Protein AF-A0A2N6AIN1-F1 (afdb_monomer)

pLDDT: mean 83.19, std 16.7, range [32.97, 95.69]

Secondary structure (DSSP, 8-state):
-----------HHHHHHHH---HHHHHHHHHHHHHHHHHHHHHHS-S-S--TT-SSGGGS-HHHHHHHHHHHTTT-HHHHHHHHHHHHHH-HHHHHHHHHHHHHTT-PPPSSSS-TTSPPPPEEEPHHHHHHHHTT-TTTTS-HHHHHHHHHHTTEEEE-------------

Nearest PDB structures (foldseek):
  4q4j-assembly1_A  TM=1.511E-01  e=1.783E+00  Thermotoga maritima MSB8

Radius of gyration: 18.86 Å; Cα contacts (8 Å, |Δi|>4): 184; chains: 1; bounding box: 48×31×72 Å

Structure (mmCIF, N/CA/C/O backbone):
data_AF-A0A2N6AIN1-F1
#
_entry.id   AF-A0A2N6AIN1-F1
#
loop_
_atom_site.group_PDB
_atom_site.id
_atom_site.type_symbol
_atom_site.label_atom_id
_atom_site.label_alt_id
_atom_site.label_comp_id
_atom_site.label_asym_id
_atom_site.label_entity_id
_atom_site.label_seq_id
_atom_site.pdbx_PDB_ins_code
_atom_site.Cartn_x
_atom_site.Cartn_y
_atom_site.Cartn_z
_atom_site.occupancy
_atom_site.B_iso_or_equiv
_atom_site.auth_seq_id
_atom_site.auth_comp_id
_atom_site.auth_asym_id
_atom_site.auth_atom_id
_atom_site.pdbx_PDB_model_num
ATOM 1 N N . MET A 1 1 ? 29.735 -9.146 26.562 1.00 33.84 1 MET A N 1
ATOM 2 C CA . MET A 1 1 ? 29.321 -9.497 25.187 1.00 33.84 1 MET A CA 1
ATOM 3 C C . MET A 1 1 ? 28.107 -8.649 24.866 1.00 33.84 1 MET A C 1
ATOM 5 O O . MET A 1 1 ? 27.055 -8.895 25.434 1.00 33.84 1 MET A O 1
ATOM 9 N N . ALA A 1 2 ? 28.279 -7.588 24.079 1.00 32.97 2 ALA A N 1
ATOM 10 C CA . ALA A 1 2 ? 27.164 -6.749 23.655 1.00 32.97 2 ALA A CA 1
ATOM 11 C C . ALA A 1 2 ? 26.339 -7.526 22.618 1.00 32.97 2 ALA A C 1
ATOM 13 O O . ALA A 1 2 ? 26.911 -8.041 21.653 1.00 32.97 2 ALA A O 1
ATOM 14 N N . LYS A 1 3 ? 25.025 -7.654 22.850 1.00 37.12 3 LYS A N 1
ATOM 15 C CA . LYS A 1 3 ? 24.074 -8.093 21.824 1.00 37.12 3 LYS A CA 1
ATOM 16 C C . LYS A 1 3 ? 24.260 -7.161 20.626 1.00 37.12 3 LYS A C 1
ATOM 18 O O . LYS A 1 3 ? 24.232 -5.945 20.786 1.00 37.12 3 LYS A O 1
ATOM 23 N N . LYS A 1 4 ? 24.525 -7.743 19.456 1.00 36.62 4 LYS A N 1
ATOM 24 C CA . LYS A 1 4 ? 24.450 -7.029 18.186 1.00 36.62 4 LYS A CA 1
ATOM 25 C C . LYS A 1 4 ? 22.999 -6.620 18.004 1.00 36.62 4 LYS A C 1
ATOM 27 O O . LYS A 1 4 ? 22.169 -7.460 17.675 1.00 36.62 4 LYS A O 1
ATOM 32 N N . ASP A 1 5 ? 22.727 -5.357 18.268 1.00 43.03 5 ASP A N 1
ATOM 33 C CA . ASP A 1 5 ? 21.555 -4.692 17.741 1.00 43.03 5 ASP A CA 1
ATOM 34 C C . ASP A 1 5 ? 21.869 -4.414 16.265 1.00 43.03 5 ASP A C 1
ATOM 36 O O . ASP A 1 5 ? 22.458 -3.397 15.913 1.00 43.03 5 ASP A O 1
ATOM 40 N N . ASP A 1 6 ? 21.623 -5.409 15.409 1.00 36.53 6 ASP A N 1
ATOM 41 C CA . ASP A 1 6 ? 21.708 -5.268 13.946 1.00 36.53 6 ASP A CA 1
ATOM 42 C C . ASP A 1 6 ? 20.333 -4.846 13.403 1.00 36.53 6 ASP A C 1
ATOM 44 O O . ASP A 1 6 ? 19.853 -5.330 12.376 1.00 36.53 6 ASP A O 1
ATOM 48 N N . GLY A 1 7 ? 19.670 -3.965 14.160 1.00 36.44 7 GLY A N 1
ATOM 49 C CA . GLY A 1 7 ? 18.429 -3.300 13.807 1.00 36.44 7 GLY A CA 1
ATOM 50 C C . GLY A 1 7 ? 18.696 -2.329 12.671 1.00 36.44 7 GLY A C 1
ATOM 51 O O . GLY A 1 7 ? 18.781 -1.118 12.859 1.00 36.44 7 GLY A O 1
ATOM 52 N N . THR A 1 8 ? 18.844 -2.870 11.465 1.00 42.12 8 THR A N 1
ATOM 53 C CA . THR A 1 8 ? 18.517 -2.120 10.259 1.00 42.12 8 THR A CA 1
ATOM 54 C C . THR A 1 8 ? 17.075 -1.683 10.456 1.00 42.12 8 THR A C 1
ATOM 56 O O . THR A 1 8 ? 16.173 -2.507 10.368 1.00 42.12 8 THR A O 1
ATOM 59 N N . MET A 1 9 ? 16.862 -0.421 10.839 1.00 45.56 9 MET A N 1
ATOM 60 C CA . MET A 1 9 ? 15.528 0.164 10.867 1.00 45.56 9 MET A CA 1
ATOM 61 C C . MET A 1 9 ? 14.958 -0.018 9.464 1.00 45.56 9 MET A C 1
ATOM 63 O O . MET A 1 9 ? 15.362 0.667 8.523 1.00 45.56 9 MET A O 1
ATOM 67 N N . THR A 1 10 ? 14.113 -1.031 9.296 1.00 59.16 10 THR A N 1
ATOM 68 C CA . THR A 1 10 ? 13.458 -1.318 8.030 1.00 59.16 10 THR A CA 1
ATOM 69 C C . THR A 1 10 ? 12.599 -0.105 7.736 1.00 59.16 10 THR A C 1
ATOM 71 O O . THR A 1 10 ? 11.717 0.229 8.524 1.00 59.16 10 THR A O 1
ATOM 74 N N . HIS A 1 11 ? 12.896 0.603 6.649 1.00 74.69 11 HIS A N 1
ATOM 75 C CA . HIS A 1 11 ? 12.168 1.821 6.322 1.00 74.69 11 HIS A CA 1
ATOM 76 C C . HIS A 1 11 ? 10.653 1.525 6.271 1.00 74.69 11 HIS A C 1
ATOM 78 O O . HIS A 1 11 ? 10.282 0.482 5.717 1.00 74.69 11 HIS A O 1
ATOM 84 N N . PRO A 1 12 ? 9.772 2.403 6.797 1.00 77.25 12 PRO A N 1
ATOM 85 C CA . PRO A 1 12 ? 8.345 2.113 6.973 1.00 77.25 12 PRO A CA 1
ATOM 86 C C . PRO A 1 12 ? 7.672 1.523 5.731 1.00 77.25 12 PRO A C 1
ATOM 88 O O . PRO A 1 12 ? 7.017 0.491 5.814 1.00 77.25 12 PRO A O 1
ATOM 91 N N . ALA A 1 13 ? 7.929 2.094 4.551 1.00 81.38 13 ALA A N 1
ATOM 92 C CA . ALA A 1 13 ? 7.414 1.582 3.278 1.00 81.38 13 ALA A CA 1
ATOM 93 C C . ALA A 1 13 ? 7.788 0.109 2.992 1.00 81.38 13 ALA A C 1
ATOM 95 O O . ALA A 1 13 ? 6.960 -0.651 2.496 1.00 81.38 13 ALA A O 1
ATOM 96 N N . ASN A 1 14 ? 9.011 -0.318 3.319 1.00 82.25 14 ASN A N 1
ATOM 97 C CA . ASN A 1 14 ? 9.436 -1.710 3.159 1.00 82.25 14 ASN A CA 1
ATOM 98 C C . ASN A 1 14 ? 8.755 -2.621 4.190 1.00 82.25 14 ASN A C 1
ATOM 100 O O . ASN A 1 14 ? 8.342 -3.727 3.848 1.00 82.25 14 ASN A O 1
ATOM 104 N N . ALA A 1 15 ? 8.588 -2.142 5.426 1.00 81.44 15 ALA A N 1
ATOM 105 C CA . ALA A 1 15 ? 7.856 -2.866 6.460 1.00 81.44 15 ALA A CA 1
ATOM 106 C C . ALA A 1 15 ? 6.382 -3.092 6.069 1.00 81.44 15 ALA A C 1
ATOM 108 O O . ALA A 1 15 ? 5.876 -4.192 6.267 1.00 81.44 15 ALA A O 1
ATOM 109 N N . VAL A 1 16 ? 5.726 -2.138 5.394 1.00 85.06 16 VAL A N 1
ATOM 110 C CA . VAL A 1 16 ? 4.372 -2.350 4.837 1.00 85.06 16 VAL A CA 1
ATOM 111 C C . VAL A 1 16 ? 4.335 -3.527 3.860 1.00 85.06 16 VAL A C 1
ATOM 113 O O . VAL A 1 16 ? 3.446 -4.372 3.933 1.00 85.06 16 VAL A O 1
ATOM 116 N N . PHE A 1 17 ? 5.313 -3.626 2.955 1.00 85.31 17 PHE A N 1
ATOM 117 C CA . PHE A 1 17 ? 5.394 -4.754 2.020 1.00 85.31 17 PHE A CA 1
ATOM 118 C C . PHE A 1 17 ? 5.703 -6.090 2.693 1.00 85.31 17 PHE A C 1
ATOM 120 O O . PHE A 1 17 ? 5.255 -7.127 2.189 1.00 85.31 17 PHE A O 1
ATOM 127 N N . ALA A 1 18 ? 6.415 -6.063 3.819 1.00 81.38 18 ALA A N 1
ATOM 128 C CA . ALA A 1 18 ? 6.672 -7.238 4.638 1.00 81.38 18 ALA A CA 1
ATOM 129 C C . ALA A 1 18 ? 5.412 -7.723 5.378 1.00 81.38 18 ALA A C 1
ATOM 131 O O . ALA A 1 18 ? 5.244 -8.927 5.511 1.00 81.38 18 ALA A O 1
ATOM 132 N N . LEU A 1 19 ? 4.518 -6.816 5.795 1.00 80.12 19 LEU A N 1
ATOM 133 C CA . LEU A 1 19 ? 3.253 -7.155 6.468 1.00 80.12 19 LEU A CA 1
ATOM 134 C C . LEU A 1 19 ? 2.201 -7.767 5.526 1.00 80.12 19 LEU A C 1
ATOM 136 O O . LEU A 1 19 ? 1.300 -8.477 5.964 1.00 80.12 19 LEU A O 1
ATOM 140 N N . MET A 1 20 ? 2.279 -7.486 4.224 1.00 88.00 20 MET A N 1
ATOM 141 C CA . MET A 1 20 ? 1.315 -7.996 3.246 1.00 88.00 20 MET A CA 1
ATOM 142 C C . MET A 1 20 ? 1.662 -9.421 2.811 1.00 88.00 20 MET A C 1
ATOM 144 O O . MET A 1 20 ? 2.272 -9.586 1.767 1.00 88.00 20 MET A O 1
ATOM 148 N N . ASP A 1 21 ? 1.269 -10.472 3.524 1.00 80.88 21 ASP A N 1
ATOM 149 C CA . ASP A 1 21 ? 1.684 -11.835 3.146 1.00 80.88 21 ASP A CA 1
ATOM 150 C C . ASP A 1 21 ? 1.077 -12.348 1.826 1.00 80.88 21 ASP A C 1
ATOM 152 O O . ASP A 1 21 ? 1.765 -13.017 1.042 1.00 80.88 21 ASP A O 1
ATOM 156 N N . ASP A 1 22 ? -0.167 -11.977 1.508 1.00 89.69 22 ASP A N 1
ATOM 157 C CA . ASP A 1 22 ? -0.846 -12.417 0.2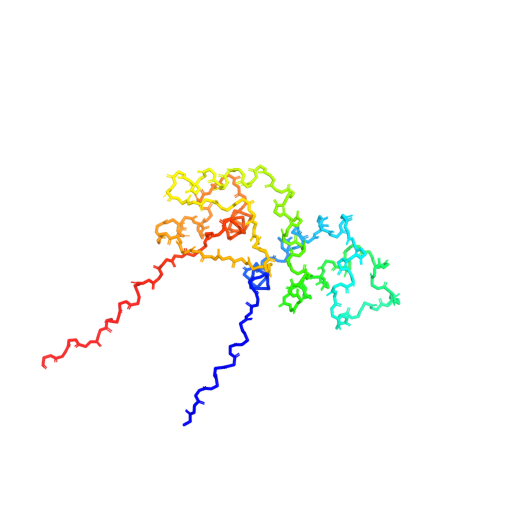85 1.00 89.69 22 ASP A CA 1
ATOM 158 C C . ASP A 1 22 ? -0.204 -11.811 -0.978 1.00 89.69 22 ASP A C 1
ATOM 160 O O . ASP A 1 22 ? -0.188 -10.600 -1.220 1.00 89.69 22 ASP A O 1
ATOM 164 N N . ARG A 1 23 ? 0.318 -12.689 -1.839 1.00 90.44 23 ARG A N 1
ATOM 165 C CA . ARG A 1 23 ? 0.980 -12.307 -3.093 1.00 90.44 23 ARG A CA 1
ATOM 166 C C . ARG A 1 23 ? 0.024 -11.705 -4.125 1.00 90.44 23 ARG A C 1
ATOM 168 O O . ARG A 1 23 ? 0.414 -10.794 -4.852 1.00 90.44 23 ARG A O 1
ATOM 175 N N . ASN A 1 24 ? -1.191 -12.231 -4.245 1.00 91.38 24 ASN A N 1
ATOM 176 C CA . ASN A 1 24 ? -2.173 -11.720 -5.201 1.00 91.38 24 ASN A CA 1
ATOM 177 C C . ASN A 1 24 ? -2.634 -10.323 -4.790 1.00 91.38 24 ASN A C 1
ATOM 179 O O . ASN A 1 24 ? -2.758 -9.453 -5.652 1.00 91.38 24 ASN A O 1
ATOM 183 N N . PHE A 1 25 ? -2.808 -10.106 -3.486 1.00 93.69 25 PHE A N 1
ATOM 184 C CA . PHE A 1 25 ? -3.060 -8.787 -2.931 1.00 93.69 25 PHE A CA 1
ATOM 185 C C . PHE A 1 25 ? -1.888 -7.846 -3.221 1.00 93.69 25 PHE A C 1
ATOM 187 O O . PHE A 1 25 ? -2.081 -6.841 -3.893 1.00 93.69 25 PHE A O 1
ATOM 194 N N . ARG A 1 26 ? -0.641 -8.213 -2.889 1.00 93.50 26 ARG A N 1
ATOM 195 C CA . ARG A 1 26 ? 0.540 -7.394 -3.247 1.00 93.50 26 ARG A CA 1
ATOM 196 C C . ARG A 1 26 ? 0.576 -7.019 -4.732 1.00 93.50 26 ARG A C 1
ATOM 198 O O . ARG A 1 26 ? 0.859 -5.875 -5.084 1.00 93.50 26 ARG A O 1
ATOM 205 N N . TYR A 1 27 ? 0.253 -7.948 -5.629 1.00 94.81 27 TYR A N 1
ATOM 206 C CA . TYR A 1 27 ? 0.201 -7.659 -7.064 1.00 94.81 27 TYR A CA 1
ATOM 207 C C . TYR A 1 27 ? -0.939 -6.718 -7.450 1.00 94.81 27 TYR A C 1
ATOM 209 O O . TYR A 1 27 ? -0.757 -5.921 -8.372 1.00 94.81 27 TYR A O 1
ATOM 217 N N . SER A 1 28 ? -2.083 -6.774 -6.765 1.00 94.12 28 SER A N 1
ATOM 218 C CA . SER A 1 28 ? -3.176 -5.821 -6.975 1.00 94.12 28 SER A CA 1
ATOM 219 C C . SER A 1 28 ? -2.786 -4.403 -6.537 1.00 94.12 28 SER A C 1
ATOM 221 O O . SER A 1 28 ? -3.194 -3.451 -7.199 1.00 94.12 28 SER A O 1
ATOM 223 N N . ILE A 1 29 ? -1.921 -4.259 -5.523 1.00 95.25 29 ILE A N 1
ATOM 224 C CA . ILE A 1 29 ? -1.342 -2.971 -5.101 1.00 95.25 29 ILE A CA 1
ATOM 225 C C . ILE A 1 29 ? -0.344 -2.436 -6.138 1.00 95.25 29 ILE A C 1
ATOM 227 O O . ILE A 1 29 ? -0.388 -1.267 -6.520 1.00 95.25 29 ILE A O 1
ATOM 231 N N . ILE A 1 30 ? 0.554 -3.295 -6.626 1.00 95.69 30 ILE A N 1
ATOM 232 C CA . ILE A 1 30 ? 1.645 -2.902 -7.535 1.00 95.69 30 ILE A CA 1
ATOM 233 C C . ILE A 1 30 ? 1.137 -2.590 -8.945 1.00 95.69 30 ILE A C 1
ATOM 235 O O . ILE A 1 30 ? 1.661 -1.700 -9.622 1.00 95.69 30 ILE A O 1
ATOM 239 N N . LYS A 1 31 ? 0.154 -3.353 -9.429 1.00 95.38 31 LYS A N 1
ATOM 240 C CA . LYS A 1 31 ? -0.277 -3.310 -10.828 1.00 95.38 31 LYS A CA 1
ATOM 241 C C . LYS A 1 31 ? -0.704 -1.904 -11.288 1.00 95.38 31 LYS A C 1
ATOM 243 O O . LYS A 1 31 ? -0.160 -1.481 -12.308 1.00 95.38 31 LYS A O 1
ATOM 248 N N . PRO A 1 32 ? -1.567 -1.158 -10.568 1.00 93.75 32 PRO A N 1
ATOM 249 C CA . PRO A 1 32 ? -1.938 0.202 -10.956 1.00 93.75 32 PRO A CA 1
ATOM 250 C C . PRO A 1 32 ? -0.728 1.132 -11.096 1.00 93.75 32 PRO A C 1
ATOM 252 O O . PRO A 1 32 ? -0.630 1.875 -12.069 1.00 93.75 32 PRO A O 1
ATOM 255 N N . ALA A 1 33 ? 0.236 1.039 -10.174 1.00 95.00 33 ALA A N 1
ATOM 256 C CA . ALA A 1 33 ? 1.442 1.859 -10.216 1.00 95.00 33 ALA A CA 1
ATOM 257 C C . ALA A 1 33 ? 2.289 1.548 -11.462 1.00 95.00 33 ALA A C 1
ATOM 259 O O . ALA A 1 33 ? 2.768 2.457 -12.145 1.00 95.00 33 ALA A O 1
ATOM 260 N N . LEU A 1 34 ? 2.444 0.262 -11.800 1.00 94.56 34 LEU A N 1
ATOM 261 C CA . LEU A 1 34 ? 3.152 -0.148 -13.013 1.00 94.56 34 LEU A CA 1
ATOM 262 C C . LEU A 1 34 ? 2.418 0.236 -14.297 1.00 94.56 34 LEU A C 1
ATOM 264 O O . LEU A 1 34 ? 3.076 0.518 -15.296 1.00 94.56 34 LEU A O 1
ATOM 268 N N . GLU A 1 35 ? 1.089 0.225 -14.303 1.00 94.12 35 GLU A N 1
ATOM 269 C CA . GLU A 1 35 ? 0.299 0.667 -15.454 1.00 94.12 35 GLU A CA 1
ATOM 270 C C . GLU A 1 35 ? 0.446 2.175 -15.691 1.00 94.12 35 GLU A C 1
ATOM 272 O O . GLU A 1 35 ? 0.542 2.596 -16.844 1.00 94.12 35 GLU A O 1
ATOM 277 N N . ALA A 1 36 ? 0.557 2.969 -14.624 1.00 93.31 36 ALA A N 1
ATOM 278 C CA . ALA A 1 36 ? 0.722 4.415 -14.715 1.00 93.31 36 ALA A CA 1
ATOM 279 C C . ALA A 1 36 ? 2.153 4.862 -15.062 1.00 93.31 36 ALA A C 1
ATOM 281 O O . ALA A 1 36 ? 2.337 5.698 -15.946 1.00 93.31 36 ALA A O 1
ATOM 282 N N . ASP A 1 37 ? 3.178 4.320 -14.391 1.00 92.12 37 ASP A N 1
ATOM 283 C CA . ASP A 1 37 ? 4.568 4.778 -14.548 1.00 92.12 37 ASP A CA 1
ATOM 284 C C . ASP A 1 37 ? 5.585 3.629 -14.473 1.00 92.12 37 ASP A C 1
ATOM 286 O O . ASP A 1 37 ? 6.536 3.602 -13.681 1.00 92.12 37 ASP A O 1
ATOM 290 N N . LYS A 1 38 ? 5.393 2.654 -15.364 1.00 93.69 38 LYS A N 1
ATOM 291 C CA . LYS A 1 38 ? 6.279 1.497 -15.533 1.00 93.69 38 LYS A CA 1
ATOM 292 C C . LYS A 1 38 ? 7.758 1.874 -15.593 1.00 93.69 38 LYS A C 1
ATOM 294 O O . LYS A 1 38 ? 8.603 1.202 -15.003 1.00 93.69 38 LYS A O 1
ATOM 299 N N . ALA A 1 39 ? 8.084 2.903 -16.376 1.00 91.69 39 ALA A N 1
ATOM 300 C CA . ALA A 1 39 ? 9.462 3.261 -16.670 1.00 91.69 39 ALA A CA 1
ATOM 301 C C . ALA A 1 39 ? 10.167 3.833 -15.440 1.00 91.69 39 ALA A C 1
ATOM 303 O O . ALA A 1 39 ? 11.318 3.466 -15.209 1.00 91.69 39 ALA A O 1
ATOM 304 N N . ALA A 1 40 ? 9.509 4.689 -14.650 1.00 91.88 40 ALA A N 1
ATOM 305 C CA . ALA A 1 40 ? 10.123 5.198 -13.433 1.00 91.88 40 ALA A CA 1
ATOM 306 C C . ALA A 1 40 ? 10.248 4.117 -12.358 1.00 91.88 40 ALA A C 1
ATOM 308 O O . ALA A 1 40 ? 11.316 4.003 -11.771 1.00 91.88 40 ALA A O 1
ATOM 309 N N . LEU A 1 41 ? 9.226 3.277 -12.152 1.00 93.38 41 LEU A N 1
ATOM 310 C CA . LEU A 1 41 ? 9.305 2.170 -11.186 1.00 93.38 41 LEU A CA 1
ATOM 311 C C . LEU A 1 41 ? 10.463 1.219 -11.516 1.00 93.38 41 LEU A C 1
ATOM 313 O O . LEU A 1 41 ? 11.261 0.876 -10.651 1.00 93.38 41 LEU A O 1
ATOM 317 N N . CYS A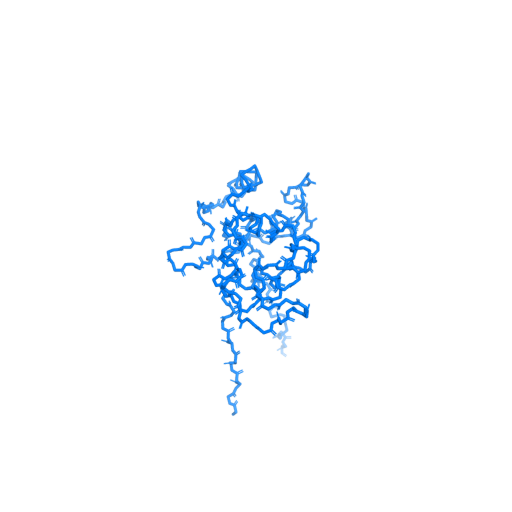 1 42 ? 10.636 0.880 -12.796 1.00 92.50 42 CYS A N 1
ATOM 318 C CA . CYS A 1 42 ? 11.764 0.072 -13.261 1.00 92.50 42 CYS A CA 1
ATOM 319 C C . CYS A 1 42 ? 13.142 0.730 -13.053 1.00 92.50 42 CYS A C 1
ATOM 321 O O . CYS A 1 42 ? 14.144 0.024 -13.067 1.00 92.50 42 CYS A O 1
ATOM 323 N N . ARG A 1 43 ? 13.232 2.060 -12.916 1.00 91.88 43 ARG A N 1
ATOM 324 C CA . ARG A 1 43 ? 14.505 2.748 -12.621 1.00 91.88 43 ARG A CA 1
ATOM 325 C C . ARG A 1 43 ? 14.871 2.690 -11.141 1.00 91.88 43 ARG A C 1
ATOM 327 O O . ARG A 1 43 ? 16.051 2.785 -10.834 1.00 91.88 43 ARG A O 1
ATOM 334 N N . LEU A 1 44 ? 13.880 2.532 -10.264 1.00 91.69 44 LEU A N 1
ATOM 335 C CA . LEU A 1 44 ? 14.064 2.451 -8.812 1.00 91.69 44 LEU A CA 1
ATOM 336 C C . LEU A 1 44 ? 14.450 1.040 -8.340 1.00 91.69 44 LEU A C 1
ATOM 338 O O . LEU A 1 44 ? 14.813 0.853 -7.184 1.00 91.69 44 LEU A O 1
ATOM 342 N N . THR A 1 45 ? 14.386 0.031 -9.216 1.00 90.12 45 THR A N 1
ATOM 343 C CA . THR A 1 45 ? 14.835 -1.327 -8.878 1.00 90.12 45 THR A CA 1
ATOM 344 C C . THR A 1 45 ? 16.349 -1.369 -8.688 1.00 90.12 45 THR A C 1
ATOM 346 O O . THR A 1 45 ? 17.085 -0.777 -9.477 1.00 90.12 45 THR A O 1
ATOM 349 N N . THR A 1 46 ? 16.832 -2.163 -7.732 1.00 83.88 46 THR A N 1
ATOM 350 C CA . THR A 1 46 ? 18.273 -2.329 -7.466 1.00 83.88 46 THR A CA 1
ATOM 351 C C . THR A 1 46 ? 19.001 -3.123 -8.557 1.00 83.88 46 THR A C 1
ATOM 353 O O . THR A 1 46 ? 20.231 -3.170 -8.589 1.00 83.88 46 THR A O 1
ATOM 356 N N . GLY A 1 47 ? 18.250 -3.767 -9.458 1.00 79.88 47 GLY A N 1
ATOM 357 C CA . GLY A 1 47 ? 18.782 -4.568 -10.559 1.00 79.88 47 GLY A CA 1
ATOM 358 C C . GLY A 1 47 ? 19.264 -5.961 -10.146 1.00 79.88 47 GLY A C 1
ATOM 359 O O . GLY A 1 47 ? 19.839 -6.667 -10.978 1.00 79.88 47 GLY A O 1
ATOM 360 N N . LYS A 1 48 ? 19.021 -6.380 -8.894 1.00 79.88 48 LYS A N 1
ATOM 361 C CA . LYS A 1 48 ? 19.362 -7.723 -8.396 1.00 79.88 48 LYS A CA 1
ATOM 362 C C . LYS A 1 48 ? 18.560 -8.810 -9.113 1.00 79.88 48 LYS A C 1
ATOM 364 O O . LYS A 1 48 ? 19.097 -9.874 -9.420 1.00 79.88 48 LYS A O 1
ATOM 369 N N . HIS A 1 49 ? 17.305 -8.527 -9.446 1.00 75.75 49 HIS A N 1
ATOM 370 C CA . HIS A 1 49 ? 16.421 -9.463 -10.138 1.00 75.75 49 HIS A CA 1
ATOM 371 C C . HIS A 1 49 ? 16.478 -9.261 -11.658 1.00 75.75 49 HIS A C 1
ATOM 373 O O . HIS A 1 49 ? 15.663 -8.560 -12.260 1.00 75.75 49 HIS A O 1
ATOM 379 N N . GLN A 1 50 ? 17.464 -9.883 -12.311 1.00 72.31 50 GLN A N 1
ATOM 380 C CA . GLN A 1 50 ? 17.562 -9.847 -13.773 1.00 72.31 50 GLN A CA 1
ATOM 381 C C . GLN A 1 50 ? 16.520 -10.758 -14.438 1.00 72.31 50 GLN A C 1
ATOM 383 O O . GLN A 1 50 ? 16.477 -11.966 -14.198 1.00 72.31 50 GLN A O 1
ATOM 388 N N . LEU A 1 51 ? 15.728 -10.198 -15.356 1.00 82.88 51 LEU A N 1
ATOM 389 C CA . LEU A 1 51 ? 14.786 -10.964 -16.173 1.00 82.88 51 LEU A CA 1
ATOM 390 C C . LEU A 1 51 ? 15.482 -11.574 -17.394 1.00 82.88 51 LEU A C 1
ATOM 392 O O . LEU A 1 51 ? 15.909 -10.872 -18.316 1.00 82.88 51 LEU A O 1
ATOM 396 N N . ARG A 1 52 ? 15.553 -12.911 -17.435 1.00 80.50 52 ARG A N 1
ATOM 397 C CA . ARG A 1 52 ? 16.090 -13.642 -18.592 1.00 80.50 52 ARG A CA 1
ATOM 398 C C . ARG A 1 52 ? 15.323 -13.273 -19.866 1.00 80.50 52 ARG A C 1
ATOM 400 O O . ARG A 1 52 ? 14.097 -13.252 -19.881 1.00 80.50 52 ARG A O 1
ATOM 407 N N . GLY A 1 53 ? 16.061 -13.006 -20.942 1.00 82.88 53 GLY A N 1
ATOM 408 C CA . GLY A 1 53 ? 15.495 -12.638 -22.246 1.00 82.88 53 GLY A CA 1
ATOM 409 C C . GLY A 1 53 ? 15.248 -11.139 -22.448 1.00 82.88 53 GLY A C 1
ATOM 410 O O . GLY A 1 53 ? 14.966 -10.731 -23.572 1.00 82.88 53 GLY A O 1
ATOM 411 N N . PHE A 1 54 ? 15.430 -10.301 -21.422 1.00 84.19 54 PHE A N 1
ATOM 412 C CA . PHE A 1 54 ? 15.272 -8.850 -21.533 1.00 84.19 54 PHE A CA 1
ATOM 413 C C . PHE A 1 54 ? 16.577 -8.125 -21.201 1.00 84.19 54 PHE A C 1
ATOM 415 O O . PHE A 1 54 ? 17.122 -8.257 -20.114 1.00 84.19 54 PHE A O 1
ATOM 422 N N . ARG A 1 55 ? 17.064 -7.300 -22.137 1.00 79.12 55 ARG A N 1
ATOM 423 C CA . ARG A 1 55 ? 18.217 -6.407 -21.896 1.00 79.12 55 ARG A CA 1
ATOM 424 C C . ARG A 1 55 ? 17.858 -5.177 -21.060 1.00 79.12 55 ARG A C 1
ATOM 426 O O . ARG A 1 55 ? 18.733 -4.569 -20.464 1.00 79.12 55 ARG A O 1
ATOM 433 N N . ASN A 1 56 ? 16.586 -4.781 -21.074 1.00 84.69 56 ASN A N 1
ATOM 434 C CA . ASN A 1 56 ? 16.063 -3.657 -20.308 1.00 84.69 56 ASN A CA 1
ATOM 435 C C . ASN A 1 56 ? 14.748 -4.091 -19.661 1.00 84.69 56 ASN A C 1
ATOM 437 O O . ASN A 1 56 ? 13.789 -4.406 -20.371 1.00 84.69 56 ASN A O 1
ATOM 441 N N . ILE A 1 57 ? 14.717 -4.085 -18.330 1.00 87.56 57 ILE A N 1
ATOM 442 C CA . ILE A 1 57 ? 13.575 -4.523 -17.526 1.00 87.56 57 ILE A CA 1
ATOM 443 C C . ILE A 1 57 ? 12.298 -3.729 -17.840 1.00 87.56 57 ILE A C 1
ATOM 445 O O . ILE A 1 57 ? 11.225 -4.314 -17.937 1.00 87.56 57 ILE A O 1
ATOM 449 N N . SER A 1 58 ? 12.408 -2.439 -18.180 1.00 87.44 58 SER A N 1
ATOM 450 C CA . SER A 1 58 ? 11.245 -1.609 -18.547 1.00 87.44 58 SER A CA 1
ATOM 451 C C . SER A 1 58 ? 10.513 -2.080 -19.813 1.00 87.44 58 SER A C 1
ATOM 453 O O . SER A 1 58 ? 9.373 -1.682 -20.063 1.00 87.44 58 SER A O 1
ATOM 455 N N . ARG A 1 59 ? 11.122 -2.965 -20.615 1.00 89.25 59 ARG A N 1
ATOM 456 C CA . ARG A 1 59 ? 10.490 -3.584 -21.791 1.00 89.25 59 ARG A CA 1
ATOM 457 C C . ARG A 1 59 ? 9.774 -4.899 -21.483 1.00 89.25 59 ARG A C 1
ATOM 459 O O . ARG A 1 59 ? 9.015 -5.359 -22.329 1.00 89.25 59 ARG A O 1
ATOM 466 N N . ALA A 1 60 ? 9.978 -5.490 -20.308 1.00 91.19 60 ALA A N 1
ATOM 467 C CA . ALA A 1 60 ? 9.309 -6.730 -19.928 1.00 91.19 60 ALA A CA 1
ATOM 468 C C . ALA A 1 60 ? 7.791 -6.521 -19.760 1.00 91.19 60 ALA A C 1
ATOM 470 O O . ALA A 1 60 ? 7.367 -5.428 -19.380 1.00 91.19 60 ALA A O 1
ATOM 471 N N . PRO A 1 61 ? 6.943 -7.515 -20.064 1.00 91.94 61 PRO A N 1
ATOM 472 C CA . PRO A 1 61 ? 5.506 -7.425 -19.812 1.00 91.94 61 PRO A CA 1
ATOM 473 C C . PRO A 1 61 ? 5.201 -7.282 -18.313 1.00 91.94 61 PRO A C 1
ATOM 475 O O . PRO A 1 61 ? 5.954 -7.773 -17.474 1.00 91.94 61 PRO A O 1
ATOM 478 N N . LEU A 1 62 ? 4.065 -6.651 -17.987 1.00 92.12 62 LEU A N 1
ATOM 479 C CA . LEU A 1 62 ? 3.597 -6.420 -16.609 1.00 92.12 62 LEU A CA 1
ATOM 480 C C . LEU A 1 62 ? 3.625 -7.694 -15.758 1.00 92.12 62 LEU A C 1
ATOM 482 O O . LEU A 1 62 ? 4.139 -7.673 -14.647 1.00 92.12 62 LEU A O 1
ATOM 486 N N . SER A 1 63 ? 3.157 -8.817 -16.306 1.00 90.94 63 SER A N 1
ATOM 487 C CA . SER A 1 63 ? 3.112 -10.106 -15.605 1.00 90.94 63 SER A CA 1
ATOM 488 C C . SER A 1 63 ? 4.474 -10.597 -15.107 1.00 90.94 63 SER A C 1
ATOM 490 O O . SER A 1 63 ? 4.529 -11.275 -14.087 1.00 90.94 63 SER A O 1
ATOM 492 N N . LEU A 1 64 ? 5.569 -10.247 -15.791 1.00 92.38 64 LEU A N 1
ATOM 493 C CA . LEU A 1 64 ? 6.929 -10.580 -15.357 1.00 92.38 64 LEU A CA 1
ATOM 494 C C . LEU A 1 64 ? 7.518 -9.537 -14.400 1.00 92.38 64 LEU A C 1
ATOM 496 O O . LEU A 1 64 ? 8.467 -9.844 -13.686 1.00 92.38 64 LEU A O 1
ATOM 500 N N . LEU A 1 65 ? 6.977 -8.318 -14.389 1.00 93.69 65 LEU A N 1
ATOM 501 C CA . LEU A 1 65 ? 7.431 -7.239 -13.513 1.00 93.69 65 LEU A CA 1
ATOM 502 C C . LEU A 1 65 ? 6.786 -7.283 -12.135 1.00 93.69 65 LEU A C 1
ATOM 504 O O . LEU A 1 65 ? 7.451 -6.928 -11.175 1.00 93.69 65 LEU A O 1
ATOM 508 N N . LEU A 1 66 ? 5.536 -7.736 -12.022 1.00 94.06 66 LEU A N 1
ATOM 509 C CA . LEU A 1 66 ? 4.839 -7.864 -10.738 1.00 94.06 66 LEU A CA 1
ATOM 510 C C . LEU A 1 66 ? 5.666 -8.598 -9.663 1.00 94.06 66 LEU A C 1
ATOM 512 O O . LEU A 1 66 ? 5.886 -8.000 -8.611 1.00 94.06 66 LEU A O 1
ATOM 516 N N . PRO A 1 67 ? 6.186 -9.823 -9.902 1.00 92.12 67 PRO A N 1
ATOM 517 C CA . PRO A 1 67 ? 7.041 -10.495 -8.922 1.00 92.12 67 PRO A CA 1
ATOM 518 C C . PRO A 1 67 ? 8.318 -9.709 -8.617 1.00 92.12 67 PRO A C 1
ATOM 520 O O . PRO A 1 67 ? 8.654 -9.527 -7.456 1.00 92.12 67 PRO A O 1
ATOM 523 N N . VAL A 1 68 ? 8.992 -9.180 -9.643 1.00 92.19 68 VAL A N 1
ATOM 524 C CA . VAL A 1 68 ? 10.260 -8.457 -9.462 1.00 92.19 68 VAL A CA 1
ATOM 525 C C . VAL A 1 68 ? 10.078 -7.202 -8.615 1.00 92.19 68 VAL A C 1
ATOM 527 O O . VAL A 1 68 ? 10.853 -6.955 -7.701 1.00 92.19 68 VAL A O 1
ATOM 530 N N . ILE A 1 69 ? 9.054 -6.407 -8.912 1.00 93.12 69 ILE A N 1
ATOM 531 C CA . ILE A 1 69 ? 8.772 -5.164 -8.196 1.00 93.12 69 ILE A CA 1
ATOM 532 C C . ILE A 1 69 ? 8.308 -5.463 -6.775 1.00 93.12 69 ILE A C 1
ATOM 534 O O . ILE A 1 69 ? 8.704 -4.749 -5.864 1.00 93.12 69 ILE A O 1
ATOM 538 N N . SER A 1 70 ? 7.535 -6.534 -6.575 1.00 91.62 70 SER A N 1
ATOM 539 C CA . SER A 1 70 ? 7.142 -6.991 -5.240 1.00 91.62 70 SER A CA 1
ATOM 540 C C . SER A 1 70 ? 8.354 -7.334 -4.378 1.00 91.62 70 SER A C 1
ATOM 542 O O . SER A 1 70 ? 8.423 -6.904 -3.232 1.00 91.62 70 SER A O 1
ATOM 544 N N . ASP A 1 71 ? 9.317 -8.078 -4.923 1.00 89.62 71 ASP A N 1
ATOM 545 C CA . ASP A 1 71 ? 10.510 -8.486 -4.179 1.00 89.62 71 ASP A CA 1
ATOM 546 C C . ASP A 1 71 ? 11.445 -7.293 -3.923 1.00 89.62 71 ASP A C 1
ATOM 548 O O . ASP A 1 71 ? 11.939 -7.105 -2.812 1.00 89.62 71 ASP A O 1
ATOM 552 N N . GLU A 1 72 ? 11.655 -6.442 -4.932 1.00 90.19 72 GLU A N 1
ATOM 553 C CA . GLU A 1 72 ? 12.490 -5.239 -4.828 1.00 90.19 72 GLU A CA 1
ATOM 554 C C . GLU A 1 72 ? 11.886 -4.193 -3.874 1.00 90.19 72 GLU A C 1
ATOM 556 O O . GLU A 1 72 ? 12.631 -3.519 -3.164 1.00 90.19 72 GLU A O 1
ATOM 561 N N . ALA A 1 73 ? 10.557 -4.082 -3.783 1.00 90.69 73 ALA A N 1
ATOM 562 C CA . ALA A 1 73 ? 9.880 -3.185 -2.845 1.00 90.69 73 ALA A CA 1
ATOM 563 C C . ALA A 1 73 ? 10.088 -3.574 -1.368 1.00 90.69 73 ALA A C 1
ATOM 565 O O . ALA A 1 73 ? 9.844 -2.754 -0.492 1.00 90.69 73 ALA A O 1
ATOM 566 N N . ASN A 1 74 ? 10.604 -4.765 -1.049 1.00 86.25 74 ASN A N 1
ATOM 567 C CA . ASN A 1 74 ? 11.003 -5.100 0.327 1.00 86.25 74 ASN A CA 1
ATOM 568 C C . ASN A 1 74 ? 12.361 -4.499 0.726 1.00 86.25 74 ASN A C 1
ATOM 570 O O . ASN A 1 74 ? 12.700 -4.487 1.905 1.00 86.25 74 ASN A O 1
ATOM 574 N N . VAL A 1 75 ? 13.156 -4.023 -0.238 1.00 84.38 75 VAL A N 1
ATOM 575 C CA . VAL A 1 75 ? 14.528 -3.539 0.011 1.00 84.38 75 VAL A CA 1
ATOM 576 C C . VAL A 1 75 ? 14.816 -2.153 -0.566 1.00 84.38 75 VAL A C 1
ATOM 578 O O . VAL A 1 75 ? 15.793 -1.525 -0.169 1.00 84.38 75 VAL A O 1
ATOM 581 N N . ALA A 1 76 ? 14.001 -1.673 -1.507 1.00 88.19 76 ALA A N 1
ATOM 582 C CA . ALA A 1 76 ? 14.120 -0.354 -2.114 1.00 88.19 76 ALA A CA 1
ATOM 583 C C . ALA A 1 76 ? 12.999 0.554 -1.599 1.00 88.19 76 ALA A C 1
ATOM 585 O O . ALA A 1 76 ? 11.853 0.468 -2.037 1.00 88.19 76 ALA A O 1
ATOM 586 N N . THR A 1 77 ? 13.344 1.419 -0.650 1.00 88.69 77 THR A N 1
ATOM 587 C CA . THR A 1 77 ? 12.439 2.372 0.001 1.00 88.69 77 THR A CA 1
ATOM 588 C C . THR A 1 77 ? 11.636 3.219 -0.984 1.00 88.69 77 THR A C 1
ATOM 590 O O . THR A 1 77 ? 10.410 3.167 -0.968 1.00 88.69 77 THR A O 1
ATOM 593 N N . GLU A 1 78 ? 12.313 3.938 -1.882 1.00 90.25 78 GLU A N 1
ATOM 594 C CA . GLU A 1 78 ? 11.655 4.843 -2.836 1.00 90.25 78 GLU A CA 1
ATOM 595 C C . GLU A 1 78 ? 10.710 4.091 -3.786 1.00 90.25 78 GLU A C 1
ATOM 597 O O . GLU A 1 78 ? 9.685 4.616 -4.221 1.00 90.25 78 GLU A O 1
ATOM 602 N N . LEU A 1 79 ? 11.038 2.834 -4.112 1.00 92.31 79 LEU A N 1
ATOM 603 C CA . LEU A 1 79 ? 10.176 1.980 -4.924 1.00 92.31 79 LEU A CA 1
ATOM 604 C C . LEU A 1 79 ? 8.891 1.630 -4.167 1.00 92.31 79 LEU A C 1
ATOM 606 O O . LEU A 1 79 ? 7.801 1.775 -4.722 1.00 92.31 79 LEU A O 1
ATOM 610 N N . ALA A 1 80 ? 9.021 1.189 -2.915 1.00 92.19 80 ALA A N 1
ATOM 611 C CA . ALA A 1 80 ? 7.890 0.850 -2.059 1.00 92.19 80 ALA A CA 1
ATOM 612 C C . ALA A 1 80 ? 6.977 2.060 -1.829 1.00 92.19 80 ALA A C 1
ATOM 614 O O . ALA A 1 80 ? 5.772 1.973 -2.056 1.00 92.19 80 ALA A O 1
ATOM 615 N N . GLU A 1 81 ? 7.561 3.202 -1.464 1.00 92.88 81 GLU A N 1
ATOM 616 C CA . GLU A 1 81 ? 6.848 4.465 -1.272 1.00 92.88 81 GLU A CA 1
ATOM 617 C C . GLU A 1 81 ? 6.068 4.850 -2.533 1.00 92.88 81 GLU A C 1
ATOM 619 O O . GLU A 1 81 ? 4.865 5.104 -2.469 1.00 92.88 81 GLU A O 1
ATOM 624 N N . LYS A 1 82 ? 6.715 4.830 -3.706 1.00 93.25 82 LYS A N 1
ATOM 625 C CA . LYS A 1 82 ? 6.062 5.219 -4.961 1.00 93.25 82 LYS A CA 1
ATOM 626 C C . LYS A 1 82 ? 4.889 4.304 -5.318 1.00 93.25 82 LYS A C 1
ATOM 628 O O . LYS A 1 82 ? 3.874 4.793 -5.817 1.00 93.25 82 LYS A O 1
ATOM 633 N N . VAL A 1 83 ? 5.000 3.000 -5.060 1.00 95.19 83 VAL A N 1
ATOM 634 C CA . VAL A 1 83 ? 3.883 2.063 -5.256 1.00 95.19 83 VAL A CA 1
ATOM 635 C C . VAL A 1 83 ? 2.738 2.369 -4.289 1.00 95.19 83 VAL A C 1
ATOM 637 O O . VAL A 1 83 ? 1.593 2.493 -4.724 1.00 95.19 83 VAL A O 1
ATOM 640 N N . LEU A 1 84 ? 3.038 2.535 -3.000 1.00 94.88 84 LEU A N 1
ATOM 641 C CA . LEU A 1 84 ? 2.035 2.781 -1.963 1.00 94.88 84 LEU A CA 1
ATOM 642 C C . LEU A 1 84 ? 1.319 4.119 -2.156 1.00 94.88 84 LEU A C 1
ATOM 644 O O . LEU A 1 84 ? 0.096 4.156 -2.073 1.00 94.88 84 LEU A O 1
ATOM 648 N N . ARG A 1 85 ? 2.038 5.197 -2.501 1.00 92.94 85 ARG A N 1
ATOM 649 C CA . ARG A 1 85 ? 1.432 6.501 -2.826 1.00 92.94 85 ARG A CA 1
ATOM 650 C C . ARG A 1 85 ? 0.453 6.396 -3.987 1.00 92.94 85 ARG A C 1
ATOM 652 O O . ARG A 1 85 ? -0.636 6.960 -3.928 1.00 92.94 85 ARG A O 1
ATOM 659 N N . HIS A 1 86 ? 0.827 5.665 -5.037 1.00 94.19 86 HIS A N 1
ATOM 660 C CA . HIS A 1 86 ? -0.054 5.476 -6.181 1.00 94.19 86 HIS A CA 1
ATOM 661 C C . HIS A 1 86 ? -1.313 4.696 -5.794 1.00 94.19 86 HIS A C 1
ATOM 663 O O . HIS A 1 86 ? -2.411 5.046 -6.220 1.00 94.19 86 HIS A O 1
ATOM 669 N N . TRP A 1 87 ? -1.166 3.633 -5.002 1.00 95.19 87 TRP A N 1
ATOM 670 C CA . TRP A 1 87 ? -2.316 2.871 -4.530 1.00 95.19 87 TRP A CA 1
ATOM 671 C C . TRP A 1 87 ? -3.222 3.721 -3.632 1.00 95.19 87 TRP A C 1
ATOM 673 O O . TRP A 1 87 ? -4.413 3.818 -3.905 1.00 95.19 87 TRP A O 1
ATOM 683 N N . PHE A 1 88 ? -2.660 4.418 -2.643 1.00 94.25 88 PHE A N 1
ATOM 684 C CA . PHE A 1 88 ? -3.397 5.293 -1.729 1.00 94.25 88 PHE A CA 1
ATOM 685 C C . PHE A 1 88 ? -4.210 6.361 -2.471 1.00 94.25 88 PHE A C 1
ATOM 687 O O . PHE A 1 88 ? -5.399 6.527 -2.213 1.00 94.25 88 PHE A O 1
ATOM 694 N N . ALA A 1 89 ? -3.602 7.031 -3.456 1.00 92.31 89 ALA A N 1
ATOM 695 C CA . ALA A 1 89 ? -4.280 8.042 -4.267 1.00 92.31 89 ALA A CA 1
ATOM 696 C C . ALA A 1 89 ? -5.390 7.463 -5.165 1.00 92.31 89 ALA A C 1
ATOM 698 O O . ALA A 1 89 ? -6.351 8.161 -5.485 1.00 92.31 89 ALA A O 1
ATOM 699 N N . ALA A 1 90 ? -5.267 6.201 -5.585 1.00 92.81 90 ALA A N 1
ATOM 700 C CA . ALA A 1 90 ? -6.252 5.543 -6.438 1.00 92.81 90 ALA A CA 1
ATOM 701 C C . ALA A 1 90 ? -7.471 5.009 -5.663 1.00 92.81 90 ALA A C 1
ATOM 703 O O . ALA A 1 90 ? -8.528 4.817 -6.260 1.00 92.81 90 ALA A O 1
ATOM 704 N N . GLN A 1 91 ? -7.344 4.765 -4.357 1.00 94.38 91 GLN A N 1
ATOM 705 C CA . GLN A 1 91 ? -8.372 4.127 -3.525 1.00 94.38 91 GLN A CA 1
ATOM 706 C C . GLN A 1 91 ? -9.218 5.142 -2.739 1.00 94.38 91 GLN A C 1
ATOM 708 O O . GLN A 1 91 ? -9.356 5.038 -1.522 1.00 94.38 91 GLN A O 1
ATOM 713 N N . GLY A 1 92 ? -9.788 6.133 -3.433 1.00 93.38 92 GLY A N 1
ATOM 714 C CA . GLY A 1 92 ? -10.545 7.229 -2.810 1.00 93.38 92 GLY A CA 1
ATOM 715 C C . GLY A 1 92 ? -11.722 6.763 -1.945 1.00 93.38 92 GLY A C 1
ATOM 716 O O . GLY A 1 92 ? -11.790 7.126 -0.776 1.00 93.38 92 GLY A O 1
ATOM 717 N N . GLU A 1 93 ? -12.591 5.905 -2.485 1.00 94.75 93 GLU A N 1
ATOM 718 C CA . GLU A 1 93 ? -13.775 5.394 -1.771 1.00 94.75 93 GLU A CA 1
ATOM 719 C C . GLU A 1 93 ? -13.393 4.586 -0.519 1.00 94.75 93 GLU A C 1
ATOM 721 O O . GLU A 1 93 ? -13.965 4.776 0.553 1.00 94.75 93 GLU A O 1
ATOM 726 N N . LEU A 1 94 ? -12.376 3.723 -0.626 1.00 95.25 94 LEU A N 1
ATOM 727 C CA . LEU A 1 94 ? -11.864 2.956 0.511 1.00 95.25 94 LEU A CA 1
ATOM 728 C C . LEU A 1 94 ? -11.260 3.877 1.577 1.00 95.25 94 LEU A C 1
ATOM 730 O O . LEU A 1 94 ? -11.491 3.672 2.766 1.00 95.25 94 LEU A O 1
ATOM 734 N N . ARG A 1 95 ? -10.498 4.895 1.160 1.00 95.44 95 ARG A N 1
ATOM 735 C CA . ARG A 1 95 ? -9.898 5.873 2.073 1.00 95.44 95 ARG A CA 1
ATOM 736 C C . ARG A 1 95 ? -10.966 6.641 2.842 1.00 95.44 95 ARG A C 1
ATOM 738 O O . ARG A 1 95 ? -10.822 6.821 4.045 1.00 95.44 95 ARG A O 1
ATOM 745 N N . GLU A 1 96 ? -12.033 7.059 2.168 1.00 94.69 96 GLU A N 1
ATOM 746 C CA . GLU A 1 96 ? -13.167 7.734 2.805 1.00 94.69 96 GLU A CA 1
ATOM 747 C C . GLU A 1 96 ? -13.881 6.817 3.802 1.00 94.69 96 GLU A C 1
ATOM 749 O O . GLU A 1 96 ? -14.114 7.227 4.937 1.00 94.69 96 GLU A O 1
ATOM 754 N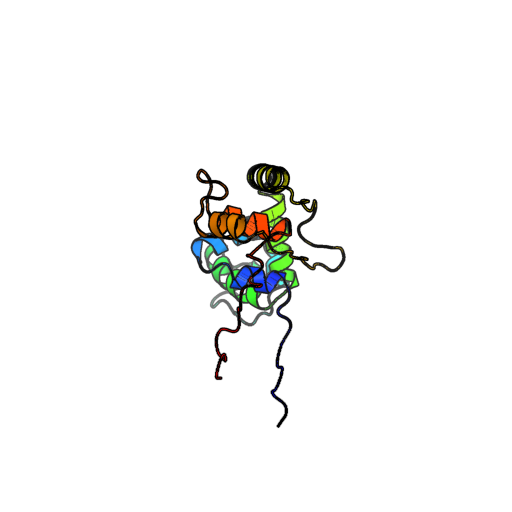 N . ALA A 1 97 ? -14.168 5.568 3.427 1.00 95.62 97 ALA A N 1
ATOM 755 C CA . ALA A 1 97 ? -14.849 4.616 4.303 1.00 95.62 97 ALA A CA 1
ATOM 756 C C . ALA A 1 97 ? -14.023 4.271 5.556 1.00 95.62 97 ALA A C 1
ATOM 758 O O . ALA A 1 97 ? -14.524 4.343 6.680 1.00 95.62 97 ALA A O 1
ATOM 759 N N . VAL A 1 98 ? -12.741 3.932 5.377 1.00 95.00 98 VAL A N 1
ATOM 760 C CA . VAL A 1 98 ? -11.826 3.618 6.487 1.00 95.00 98 VAL A CA 1
ATOM 761 C C . VAL A 1 98 ? -11.570 4.854 7.342 1.00 95.00 98 VAL A C 1
ATOM 763 O O . VAL A 1 98 ? -11.577 4.758 8.569 1.00 95.00 98 VAL A O 1
ATOM 766 N N . GLY A 1 99 ? -11.388 6.016 6.713 1.00 95.06 99 GLY A N 1
ATOM 767 C CA . GLY A 1 99 ? -11.173 7.276 7.411 1.00 95.06 99 GLY A CA 1
ATOM 768 C C . GLY A 1 99 ? -12.368 7.671 8.274 1.00 95.06 99 GLY A C 1
ATOM 769 O O . GLY A 1 99 ? -12.195 7.950 9.457 1.00 95.06 99 GLY A O 1
ATOM 770 N N . ALA A 1 100 ? -13.586 7.600 7.729 1.00 94.94 100 ALA A N 1
ATOM 771 C CA . ALA A 1 100 ? -14.812 7.858 8.481 1.00 94.94 100 ALA A CA 1
ATOM 772 C C . ALA A 1 100 ? -14.928 6.928 9.693 1.00 94.94 100 ALA A C 1
ATOM 774 O O . ALA A 1 100 ? -15.193 7.390 10.803 1.00 94.94 100 ALA A O 1
ATOM 775 N N . ARG A 1 101 ? -14.644 5.632 9.506 1.00 94.38 101 ARG A N 1
ATOM 776 C CA . ARG A 1 101 ? -14.676 4.656 10.596 1.00 94.38 101 ARG A CA 1
ATOM 777 C C . ARG A 1 101 ? -13.655 4.966 11.690 1.00 94.38 101 ARG A C 1
ATOM 779 O O . ARG A 1 101 ? -13.993 4.910 12.867 1.00 94.38 101 ARG A O 1
ATOM 786 N N . LEU A 1 102 ? -12.422 5.312 11.325 1.00 93.94 102 LEU A N 1
ATOM 787 C CA . LEU A 1 102 ? -11.387 5.707 12.285 1.00 93.94 102 LEU A CA 1
ATOM 788 C C . LEU A 1 102 ? -11.800 6.959 13.071 1.00 93.94 102 LEU A C 1
ATOM 790 O O . LEU A 1 102 ? -11.686 6.979 14.295 1.00 93.94 102 LEU A O 1
ATOM 794 N N . THR A 1 103 ? -12.359 7.963 12.395 1.00 94.75 103 THR A N 1
ATOM 795 C CA . THR A 1 103 ? -12.855 9.182 13.045 1.00 94.75 103 THR A CA 1
ATOM 796 C C . THR A 1 103 ? -14.028 8.907 13.991 1.00 94.75 103 THR A C 1
ATOM 798 O O . THR A 1 103 ? -14.050 9.450 15.093 1.00 94.75 103 THR A O 1
ATOM 801 N N . GLU A 1 104 ? -14.970 8.029 13.629 1.00 94.56 104 GLU A N 1
ATOM 802 C CA . GLU A 1 104 ? -16.058 7.595 14.526 1.00 94.56 104 GLU A CA 1
ATOM 803 C C . GLU A 1 104 ? -15.538 6.953 15.819 1.00 94.56 104 GLU A C 1
ATOM 805 O O . GLU A 1 104 ? -16.128 7.135 16.884 1.00 94.56 104 GLU A O 1
ATOM 810 N N . LEU A 1 105 ? -14.428 6.216 15.731 1.00 92.19 105 LEU A N 1
ATOM 811 C CA . LEU A 1 105 ? -13.772 5.567 16.868 1.00 92.19 105 LEU A CA 1
ATOM 812 C C . LEU A 1 105 ? -12.855 6.517 17.666 1.00 92.19 105 LEU A C 1
ATOM 814 O O . LEU A 1 105 ? -12.299 6.109 18.689 1.00 92.19 105 LEU A O 1
ATOM 818 N N . GLY A 1 106 ? -12.735 7.780 17.241 1.00 93.56 106 GLY A N 1
ATOM 819 C CA . GLY A 1 106 ? -11.985 8.833 17.929 1.00 93.56 106 GLY A CA 1
ATOM 820 C C . GLY A 1 106 ? -10.528 8.987 17.491 1.00 93.56 106 GLY A C 1
ATOM 821 O O . GLY A 1 106 ? -9.728 9.497 18.273 1.00 93.56 106 GLY A O 1
ATOM 822 N N . TYR A 1 107 ? -10.177 8.546 16.280 1.00 93.75 107 TYR A N 1
ATOM 823 C CA . TYR A 1 107 ? -8.826 8.651 15.726 1.00 93.75 107 TYR A CA 1
ATOM 824 C C . TYR A 1 107 ? -8.7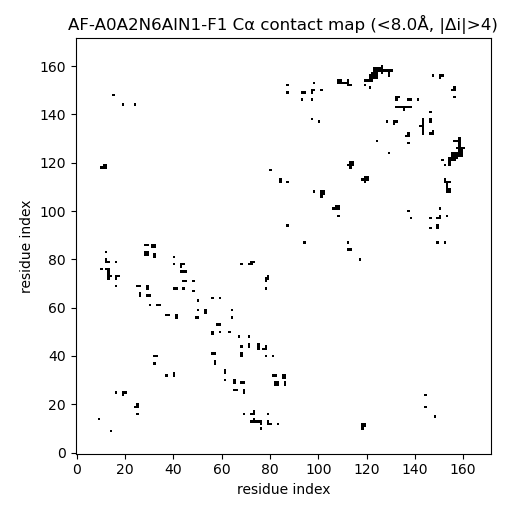06 9.761 14.677 1.00 93.75 107 TYR A C 1
ATOM 826 O O . TYR A 1 107 ? -9.556 9.901 13.792 1.00 93.75 107 TYR A O 1
ATOM 834 N N . ASP A 1 108 ? -7.606 10.511 14.744 1.00 90.94 108 ASP A N 1
ATOM 835 C CA . ASP A 1 108 ? -7.284 11.569 13.786 1.00 90.94 108 ASP A CA 1
ATOM 836 C C . ASP A 1 108 ? -6.640 10.985 12.530 1.00 90.94 108 ASP A C 1
ATOM 838 O O . ASP A 1 108 ? -5.574 10.375 12.587 1.00 90.94 108 ASP A O 1
ATOM 842 N N . ILE A 1 109 ? -7.268 11.179 11.375 1.00 90.81 109 ILE A N 1
ATOM 843 C CA . ILE A 1 109 ? -6.759 10.643 10.111 1.00 90.81 109 ILE A CA 1
ATOM 844 C C . ILE A 1 109 ? -5.729 11.578 9.479 1.00 90.81 109 ILE A C 1
ATOM 846 O O . ILE A 1 109 ? -5.833 12.801 9.566 1.00 90.81 109 ILE A O 1
ATOM 850 N N . LYS A 1 110 ? -4.743 10.989 8.804 1.00 87.00 110 LYS A N 1
ATOM 851 C CA . LYS A 1 110 ? -3.771 11.735 8.003 1.00 87.00 110 LYS A CA 1
ATOM 852 C C . LYS A 1 110 ? -4.281 11.951 6.586 1.00 87.00 110 LYS A C 1
ATOM 854 O O . LYS A 1 110 ? -4.785 11.021 5.959 1.00 87.00 110 LYS A O 1
ATOM 859 N N . ASP A 1 111 ? -4.082 13.159 6.068 1.00 84.69 111 ASP A N 1
ATOM 860 C CA . ASP A 1 111 ? -4.425 13.495 4.682 1.00 84.69 111 ASP A CA 1
ATOM 861 C C . ASP A 1 111 ? -3.497 12.789 3.678 1.00 84.69 111 ASP A C 1
ATOM 863 O O . ASP A 1 111 ? -3.947 12.290 2.640 1.00 84.69 111 ASP A O 1
ATOM 867 N N . ASP A 1 112 ? -2.210 12.704 4.027 1.00 87.88 112 ASP A N 1
ATOM 868 C CA . ASP A 1 112 ? -1.162 12.062 3.242 1.00 87.88 112 ASP A CA 1
ATOM 869 C C . ASP A 1 112 ? -0.602 10.830 3.954 1.00 87.88 112 ASP A C 1
ATOM 871 O O . ASP A 1 112 ? -0.338 10.837 5.157 1.00 87.88 112 ASP A O 1
ATOM 875 N N . ALA A 1 113 ? -0.357 9.777 3.173 1.00 86.62 113 ALA A N 1
ATOM 876 C CA . ALA A 1 113 ? 0.174 8.521 3.693 1.00 86.62 113 ALA A CA 1
ATOM 877 C C . ALA A 1 113 ? 1.631 8.610 4.177 1.00 86.62 113 ALA A C 1
ATOM 879 O O . ALA A 1 113 ? 2.079 7.773 4.953 1.00 86.62 113 ALA A O 1
ATOM 880 N N . PHE A 1 114 ? 2.379 9.604 3.703 1.00 89.81 114 PHE A N 1
ATOM 881 C CA . PHE A 1 114 ? 3.797 9.779 3.995 1.00 89.81 114 PHE A CA 1
ATOM 882 C C . PHE A 1 114 ? 4.093 11.263 4.196 1.00 89.81 114 PHE A C 1
ATOM 884 O O . PHE A 1 114 ? 3.562 12.091 3.450 1.00 89.81 114 PHE A O 1
ATOM 891 N N . ASP A 1 115 ? 4.970 11.576 5.143 1.00 86.56 115 ASP A N 1
ATOM 892 C CA . ASP A 1 115 ? 5.414 12.940 5.427 1.00 86.56 115 ASP A CA 1
ATOM 893 C C . ASP A 1 115 ? 6.417 13.484 4.383 1.00 86.56 115 ASP A C 1
ATOM 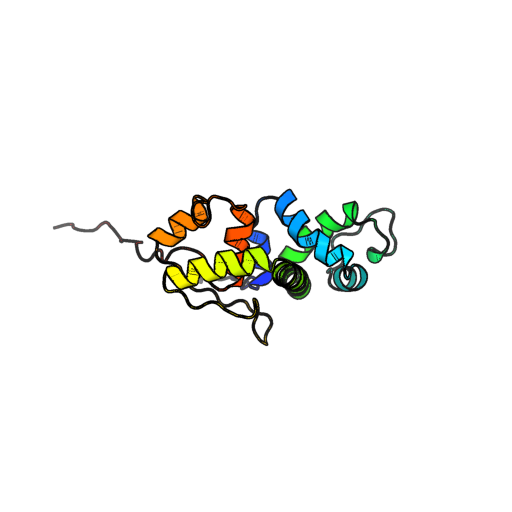895 O O . ASP A 1 115 ? 6.657 12.879 3.330 1.00 86.56 115 ASP A O 1
ATOM 899 N N . GLU A 1 116 ? 6.975 14.668 4.661 1.00 84.69 116 GLU A N 1
ATOM 900 C CA . GLU A 1 116 ? 7.943 15.359 3.796 1.00 84.69 116 GLU A CA 1
ATOM 901 C C . GLU A 1 116 ? 9.244 14.565 3.590 1.00 84.69 116 GLU A C 1
ATOM 903 O O . GLU A 1 116 ? 9.921 14.753 2.578 1.00 84.69 116 GLU A O 1
ATOM 908 N N . GLU A 1 117 ? 9.579 13.665 4.518 1.00 82.44 117 GLU A N 1
ATOM 909 C CA . GLU A 1 117 ? 10.754 12.793 4.446 1.00 82.44 117 GLU A CA 1
ATOM 910 C C . GLU A 1 117 ? 10.434 11.437 3.792 1.00 82.44 117 GLU A C 1
ATOM 912 O O . GLU A 1 117 ? 11.327 10.609 3.614 1.00 82.44 117 GLU A O 1
ATOM 917 N N . GLY A 1 118 ? 9.175 11.206 3.399 1.00 80.75 118 GLY A N 1
ATOM 918 C CA . GLY A 1 118 ? 8.728 9.938 2.822 1.00 80.75 118 GLY A CA 1
ATOM 919 C C . GLY A 1 118 ? 8.485 8.847 3.869 1.00 80.75 118 GLY A C 1
ATOM 920 O O . GLY A 1 118 ? 8.403 7.667 3.519 1.00 80.75 118 GLY A O 1
ATOM 921 N N . LEU A 1 119 ? 8.357 9.213 5.148 1.00 83.75 119 LEU A N 1
ATOM 922 C CA . LEU A 1 119 ? 8.114 8.285 6.249 1.00 83.75 119 LEU A CA 1
ATOM 923 C C . LEU A 1 119 ? 6.621 8.178 6.566 1.00 83.75 119 LEU A C 1
ATOM 925 O O . LEU A 1 119 ? 5.861 9.138 6.450 1.00 83.75 119 LEU A O 1
ATOM 929 N N . ILE A 1 120 ? 6.201 6.989 7.003 1.00 83.31 120 ILE A N 1
ATOM 930 C CA . ILE A 1 120 ? 4.876 6.782 7.594 1.00 83.31 120 ILE A CA 1
ATOM 931 C C . ILE A 1 120 ? 5.061 6.803 9.106 1.00 83.31 120 ILE A C 1
ATOM 933 O O . ILE A 1 120 ? 5.877 6.046 9.630 1.00 83.31 120 ILE A O 1
ATOM 937 N N . GLN A 1 121 ? 4.303 7.641 9.809 1.00 82.06 121 GLN A N 1
ATOM 938 C CA . GLN A 1 121 ? 4.284 7.615 11.275 1.00 82.06 121 GLN A CA 1
ATOM 939 C C . GLN A 1 121 ? 3.033 6.861 11.723 1.00 82.06 121 GLN A C 1
ATOM 941 O O . GLN A 1 121 ? 1.920 7.280 11.393 1.00 82.06 121 GLN A O 1
ATOM 946 N N . TRP A 1 122 ? 3.223 5.760 12.441 1.00 85.44 122 TRP A N 1
ATOM 947 C CA . TRP A 1 122 ? 2.140 4.923 12.948 1.00 85.44 122 TRP A CA 1
ATOM 948 C C . TRP A 1 122 ? 1.864 5.211 14.417 1.00 85.44 122 TRP A C 1
ATOM 950 O O . TRP A 1 122 ? 2.783 5.502 15.182 1.00 85.44 122 TRP A O 1
ATOM 960 N N . ALA A 1 123 ? 0.599 5.085 14.791 1.00 87.81 123 ALA A N 1
ATOM 961 C CA . ALA A 1 123 ? 0.137 5.021 16.163 1.00 87.81 123 ALA A CA 1
ATOM 962 C C . ALA A 1 123 ? -0.721 3.765 16.359 1.00 87.81 123 ALA A C 1
ATOM 964 O O . ALA A 1 123 ? -1.375 3.288 15.422 1.00 87.81 123 ALA A O 1
ATOM 965 N N . SER A 1 124 ? -0.712 3.249 17.586 1.00 88.75 124 SER A N 1
ATOM 966 C CA . SER A 1 124 ? -1.478 2.067 17.966 1.00 88.75 124 SER A CA 1
ATOM 967 C C . SER A 1 124 ? -2.966 2.392 18.090 1.00 88.75 124 SER A C 1
ATOM 969 O O . SER A 1 124 ? -3.364 3.444 18.600 1.00 88.75 124 SER A O 1
ATOM 971 N N . LEU A 1 125 ? -3.806 1.463 17.645 1.00 88.06 125 LEU A N 1
ATOM 972 C CA . LEU A 1 125 ? -5.219 1.437 17.993 1.00 88.06 125 LEU A CA 1
ATOM 973 C C . LEU A 1 125 ? -5.384 0.926 19.430 1.00 88.06 125 LEU A C 1
ATOM 975 O O . LEU A 1 125 ? -4.509 0.283 20.011 1.00 88.06 125 LEU A O 1
ATOM 979 N N . LYS A 1 126 ? -6.573 1.151 19.993 1.00 90.44 126 LYS A N 1
ATOM 980 C CA . LYS A 1 126 ? -6.992 0.423 21.194 1.00 90.44 126 LYS A CA 1
ATOM 981 C C . LYS A 1 126 ? -7.120 -1.056 20.836 1.00 90.44 126 LYS A C 1
ATOM 983 O O . LYS A 1 126 ? -7.611 -1.360 19.749 1.00 90.44 126 LYS A O 1
ATOM 988 N N . LYS A 1 127 ? -6.765 -1.948 21.763 1.00 89.56 127 LYS A N 1
ATOM 989 C CA . LYS A 1 127 ? -6.819 -3.412 21.589 1.00 89.56 127 LYS A CA 1
ATOM 990 C C . LYS A 1 127 ? -8.132 -3.893 20.959 1.00 89.56 127 LYS A C 1
ATOM 992 O O . LYS A 1 127 ? -8.116 -4.523 19.913 1.00 89.56 127 LYS A O 1
ATOM 997 N N . GLU A 1 128 ? -9.269 -3.443 21.491 1.00 90.38 128 GLU A N 1
ATOM 998 C CA . GLU A 1 128 ? -10.606 -3.764 20.962 1.00 90.38 128 GLU A CA 1
ATOM 999 C C . GLU A 1 128 ? -10.814 -3.379 19.483 1.00 90.38 128 GLU A C 1
ATOM 1001 O O . GLU A 1 128 ? -11.514 -4.071 18.751 1.00 90.38 128 GLU A O 1
ATOM 1006 N N . HIS A 1 129 ? -10.202 -2.290 19.012 1.00 92.06 129 HIS A N 1
ATOM 1007 C CA . HIS A 1 129 ? -10.294 -1.844 17.621 1.00 92.06 129 HIS A CA 1
ATOM 1008 C C . HIS A 1 129 ? -9.254 -2.525 16.724 1.00 92.06 129 HIS A C 1
ATOM 1010 O O . HIS A 1 129 ? -9.532 -2.766 15.549 1.00 92.06 129 HIS A O 1
ATOM 1016 N N . ALA A 1 130 ? -8.083 -2.854 17.273 1.00 88.50 130 ALA A N 1
ATOM 1017 C CA . ALA A 1 130 ? -7.077 -3.661 16.595 1.00 88.50 130 ALA A CA 1
ATOM 1018 C C . ALA A 1 130 ? -7.606 -5.078 16.321 1.00 88.50 130 ALA A C 1
ATOM 1020 O O . ALA A 1 130 ? -7.493 -5.563 15.199 1.00 88.50 130 ALA A O 1
ATOM 1021 N N . ASP A 1 131 ? -8.288 -5.690 17.292 1.00 88.81 131 ASP A N 1
ATOM 1022 C CA . ASP A 1 131 ? -8.935 -6.995 17.127 1.00 88.81 131 ASP A CA 1
ATOM 1023 C C . ASP A 1 131 ? -9.971 -6.962 15.996 1.00 88.81 131 ASP A C 1
ATOM 1025 O O . ASP A 1 131 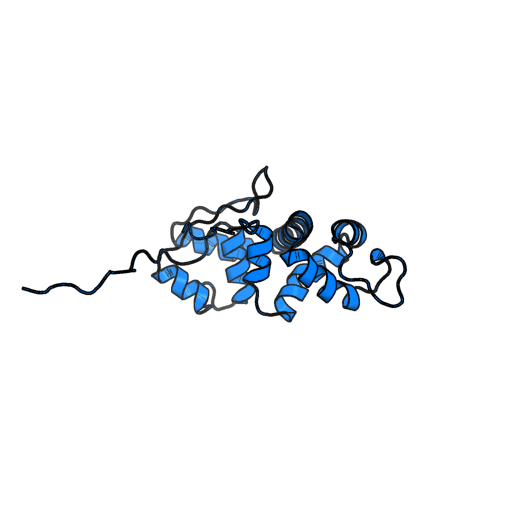? -10.003 -7.851 15.149 1.00 88.81 131 ASP A O 1
ATOM 1029 N N . LEU A 1 132 ? -10.771 -5.890 15.902 1.00 88.50 132 LEU A N 1
ATOM 1030 C CA . LEU A 1 132 ? -11.700 -5.699 14.782 1.00 88.50 132 LEU A CA 1
ATOM 1031 C C . LEU A 1 132 ? -10.974 -5.600 13.431 1.00 88.50 132 LEU A C 1
ATOM 1033 O O . LEU A 1 132 ? -11.474 -6.123 12.433 1.00 88.50 132 LEU A O 1
ATOM 1037 N N . GLN A 1 133 ? -9.822 -4.927 13.382 1.00 86.81 133 GLN A N 1
ATOM 1038 C CA . GLN A 1 133 ? -8.986 -4.826 12.182 1.00 86.81 133 GLN A CA 1
ATOM 1039 C C . GLN A 1 133 ? -8.454 -6.193 11.755 1.00 86.81 133 GLN A C 1
ATOM 1041 O O . GLN A 1 133 ? -8.621 -6.565 10.591 1.00 86.81 133 GLN A O 1
ATOM 1046 N N . TYR A 1 134 ? -7.888 -6.961 12.683 1.00 85.06 134 TYR A N 1
ATOM 1047 C CA . TYR A 1 134 ? -7.326 -8.279 12.394 1.00 85.06 134 TYR A CA 1
ATOM 1048 C C . TYR A 1 134 ? -8.387 -9.331 12.055 1.00 85.06 134 TYR A C 1
ATOM 1050 O O . TYR A 1 134 ? -8.177 -10.144 11.155 1.00 85.06 134 TYR A O 1
ATOM 1058 N N . ASP A 1 135 ? -9.558 -9.269 12.689 1.00 84.69 135 ASP A N 1
ATOM 1059 C CA . ASP A 1 135 ? -10.694 -10.151 12.398 1.00 84.69 135 ASP A CA 1
ATOM 1060 C C . ASP A 1 135 ? -11.386 -9.835 11.059 1.00 84.69 135 ASP A C 1
ATOM 1062 O O . ASP A 1 135 ? -12.307 -10.551 10.656 1.00 84.69 135 ASP A O 1
ATOM 1066 N N . GLY A 1 136 ? -11.012 -8.743 10.380 1.00 79.19 136 GLY A N 1
ATOM 1067 C CA . GLY A 1 136 ? -11.707 -8.268 9.180 1.00 79.19 136 GLY A CA 1
ATOM 1068 C C . GLY A 1 136 ? -13.096 -7.687 9.457 1.00 79.19 136 GLY A C 1
ATOM 1069 O O . GLY A 1 136 ? -13.891 -7.519 8.538 1.00 79.19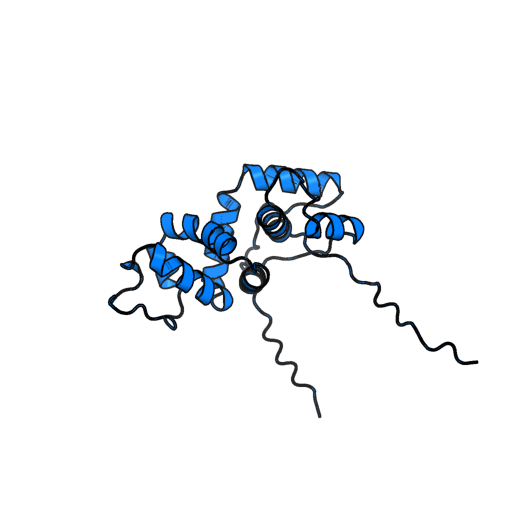 136 GLY A O 1
ATOM 1070 N N . LYS A 1 137 ? -13.401 -7.374 10.719 1.00 85.94 137 LYS A N 1
ATOM 1071 C CA . LYS A 1 137 ? -14.686 -6.799 11.154 1.00 85.94 137 LYS A CA 1
ATOM 1072 C C . LYS A 1 137 ? -14.669 -5.280 11.242 1.00 85.94 137 LYS A C 1
ATOM 1074 O O . LYS A 1 137 ? -15.678 -4.658 11.557 1.00 85.94 137 LYS A O 1
ATOM 1079 N N . PHE A 1 138 ? -13.521 -4.667 10.979 1.00 87.38 138 PHE A N 1
ATOM 1080 C CA . PHE A 1 138 ? -13.380 -3.218 11.007 1.00 87.38 138 PHE A CA 1
ATOM 1081 C C . PHE A 1 138 ? -14.313 -2.540 9.998 1.00 87.38 138 PHE A C 1
ATOM 1083 O O . PHE A 1 138 ? -14.942 -1.536 10.330 1.00 87.38 138 PHE A O 1
ATOM 1090 N N . LEU A 1 139 ? -14.443 -3.145 8.810 1.00 90.88 139 LEU A N 1
ATOM 1091 C CA . LEU A 1 139 ? -15.443 -2.853 7.781 1.00 90.88 139 LEU A CA 1
ATOM 1092 C C . LEU A 1 139 ? -15.827 -4.166 7.076 1.00 90.88 139 LEU A C 1
ATOM 1094 O O . LEU A 1 139 ? -15.193 -4.551 6.098 1.00 90.88 139 LEU A O 1
ATOM 1098 N N . GLU A 1 140 ? -16.859 -4.848 7.580 1.00 86.25 140 GLU A N 1
ATOM 1099 C CA . GLU A 1 140 ? -17.232 -6.227 7.194 1.00 86.25 140 GLU A CA 1
ATOM 1100 C C . GLU A 1 140 ? -17.560 -6.427 5.701 1.00 86.25 140 GLU A C 1
ATOM 1102 O O . GLU A 1 140 ? -17.480 -7.542 5.190 1.00 86.25 140 GLU A O 1
ATOM 1107 N N . GLU A 1 141 ? -17.942 -5.364 4.991 1.00 89.62 141 GLU A N 1
ATOM 1108 C CA . GLU A 1 141 ? -18.308 -5.426 3.569 1.00 89.62 141 GLU A CA 1
ATOM 1109 C C . GLU A 1 141 ? -17.108 -5.266 2.619 1.00 89.62 141 GLU A C 1
ATOM 1111 O O . GLU A 1 141 ? -17.253 -5.433 1.406 1.00 89.62 141 GLU A O 1
ATOM 1116 N N . LEU A 1 142 ? -15.929 -4.926 3.150 1.00 92.25 142 LEU A N 1
ATOM 1117 C CA . LEU A 1 142 ? -14.731 -4.617 2.372 1.00 92.25 142 LEU A CA 1
ATOM 1118 C C . LEU A 1 142 ? -13.636 -5.674 2.569 1.00 92.25 142 LEU A C 1
ATOM 1120 O O . LEU A 1 142 ? -13.651 -6.466 3.505 1.00 92.25 142 LEU A O 1
ATOM 1124 N N . ASP A 1 143 ? -12.662 -5.687 1.659 1.00 91.75 143 ASP A N 1
ATOM 1125 C CA . ASP A 1 143 ? -11.516 -6.595 1.741 1.00 91.75 143 ASP A CA 1
ATOM 1126 C C . ASP A 1 143 ? -10.629 -6.254 2.950 1.00 91.75 143 ASP A C 1
ATOM 1128 O O . ASP A 1 143 ? -10.096 -5.146 3.047 1.00 91.75 143 ASP A O 1
ATOM 1132 N N . SER A 1 144 ? -10.442 -7.216 3.856 1.00 90.00 144 SER A N 1
ATOM 1133 C CA . SER A 1 144 ? -9.710 -7.008 5.111 1.00 90.00 144 SER A CA 1
ATOM 1134 C C . SER A 1 144 ? -8.264 -6.561 4.898 1.00 90.00 144 SER A C 1
ATOM 1136 O O . SER A 1 144 ? -7.781 -5.701 5.632 1.00 90.00 144 SER A O 1
ATOM 1138 N N . ASN A 1 145 ? -7.574 -7.087 3.879 1.00 91.38 145 ASN A N 1
ATOM 1139 C CA . ASN A 1 145 ? -6.192 -6.694 3.594 1.00 91.38 145 ASN A CA 1
ATOM 1140 C C . ASN A 1 145 ? -6.132 -5.242 3.103 1.00 91.38 145 ASN A C 1
ATOM 1142 O O . ASN A 1 145 ? -5.244 -4.486 3.501 1.00 91.38 145 ASN A O 1
ATOM 1146 N N . ALA A 1 146 ? -7.089 -4.837 2.262 1.00 93.06 146 ALA A N 1
ATOM 1147 C CA . ALA A 1 146 ? -7.220 -3.467 1.782 1.00 93.06 146 ALA A CA 1
ATOM 1148 C C . ALA A 1 146 ? -7.546 -2.493 2.919 1.00 93.06 146 ALA A C 1
ATOM 1150 O O . ALA A 1 146 ? -6.924 -1.435 3.008 1.00 93.06 146 ALA A O 1
ATOM 1151 N N . VAL A 1 147 ? -8.478 -2.861 3.801 1.00 93.31 147 VAL A N 1
ATOM 1152 C CA . VAL A 1 147 ? -8.835 -2.069 4.984 1.00 93.31 147 VAL A CA 1
ATOM 1153 C C . VAL A 1 147 ? -7.627 -1.912 5.903 1.00 93.31 147 VAL A C 1
ATOM 1155 O O . VAL A 1 147 ? -7.277 -0.788 6.245 1.00 93.31 147 VAL A O 1
ATOM 1158 N N . MET A 1 148 ? -6.939 -3.008 6.229 1.00 91.94 148 MET A N 1
ATOM 1159 C CA . MET A 1 148 ? -5.742 -2.997 7.072 1.00 91.94 148 MET A CA 1
ATOM 1160 C C . MET A 1 148 ? -4.632 -2.113 6.485 1.00 91.94 148 MET A C 1
ATOM 1162 O O . MET A 1 148 ? -4.086 -1.261 7.186 1.00 91.94 148 MET A O 1
ATOM 1166 N N . LEU A 1 149 ? -4.327 -2.265 5.189 1.00 93.50 149 LEU A N 1
ATOM 1167 C CA . LEU A 1 149 ? -3.338 -1.428 4.506 1.00 93.50 149 LEU A CA 1
ATOM 1168 C C . LEU A 1 149 ? -3.748 0.049 4.524 1.00 93.50 149 LEU A C 1
ATOM 1170 O O . LEU A 1 149 ? -2.917 0.913 4.789 1.00 93.50 149 LEU A O 1
ATOM 1174 N N . MET A 1 150 ? -5.019 0.351 4.255 1.00 94.75 150 MET A N 1
ATOM 1175 C CA . MET A 1 150 ? -5.514 1.726 4.254 1.00 94.75 150 MET A CA 1
ATOM 1176 C C . MET A 1 150 ? -5.435 2.358 5.646 1.00 94.75 150 MET A C 1
ATOM 1178 O O . MET A 1 150 ? -4.956 3.481 5.764 1.00 94.75 150 MET A O 1
ATOM 1182 N N . SER A 1 151 ? -5.840 1.647 6.702 1.00 92.94 151 SER A N 1
ATOM 1183 C CA . SER A 1 151 ? -5.707 2.129 8.082 1.00 92.94 151 SER A CA 1
ATOM 1184 C C . SER A 1 151 ? -4.252 2.439 8.427 1.00 92.94 151 SER A C 1
ATOM 1186 O O . SER A 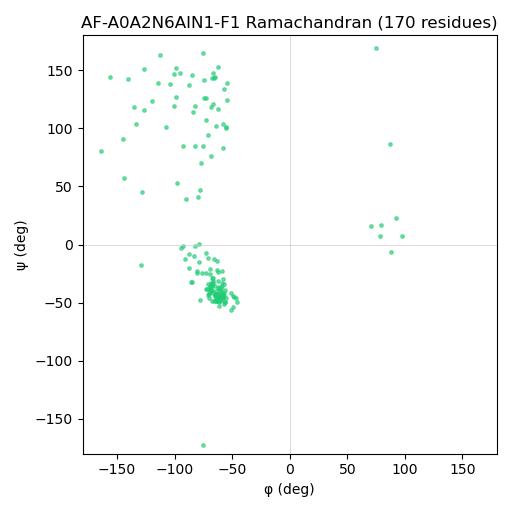1 151 ? -3.963 3.519 8.941 1.00 92.94 151 SER A O 1
ATOM 1188 N N . LEU A 1 152 ? -3.331 1.541 8.058 1.00 91.88 152 LEU A N 1
ATOM 1189 C CA . LEU A 1 152 ? -1.900 1.732 8.267 1.00 91.88 152 LEU A CA 1
ATOM 1190 C C . LEU A 1 152 ? -1.397 2.995 7.558 1.00 91.88 152 LEU A C 1
ATOM 1192 O O . LEU A 1 152 ? -0.665 3.785 8.155 1.00 91.88 152 LEU A O 1
ATOM 1196 N N . LEU A 1 153 ? -1.793 3.208 6.298 1.00 93.25 153 LEU A N 1
ATOM 1197 C CA . LEU A 1 153 ? -1.413 4.401 5.534 1.00 93.25 153 LEU A CA 1
ATOM 1198 C C . LEU A 1 153 ? -2.079 5.679 6.067 1.00 93.25 153 LEU A C 1
ATOM 1200 O O . LEU A 1 153 ? -1.506 6.751 5.935 1.00 93.25 153 LEU A O 1
ATOM 1204 N N . LEU A 1 154 ? -3.234 5.580 6.728 1.00 93.50 154 LEU A N 1
ATOM 1205 C CA . LEU A 1 154 ? -3.851 6.687 7.469 1.00 93.50 154 LEU A CA 1
ATOM 1206 C C . LEU A 1 154 ? -3.206 6.929 8.845 1.00 93.50 154 LEU A C 1
ATOM 1208 O O . LEU A 1 154 ? -3.611 7.853 9.550 1.00 93.50 154 LEU A O 1
ATOM 1212 N N . GLY A 1 155 ? -2.188 6.142 9.206 1.00 90.00 155 GLY A N 1
ATOM 1213 C CA . GLY A 1 155 ? -1.390 6.303 10.418 1.00 90.00 155 GLY A CA 1
ATOM 1214 C C . GLY A 1 155 ? -1.804 5.419 11.593 1.00 90.00 155 GLY A C 1
ATOM 1215 O O . GLY A 1 155 ? -1.240 5.591 12.668 1.00 90.00 155 GLY A O 1
ATOM 1216 N N . TRP A 1 156 ? -2.735 4.479 11.413 1.00 90.88 156 TRP A N 1
ATOM 1217 C CA . TRP A 1 156 ? -3.304 3.687 12.508 1.00 90.88 156 TRP A CA 1
ATOM 1218 C C . TRP A 1 156 ? -3.201 2.190 12.249 1.00 90.88 156 TRP A C 1
ATOM 1220 O O . TRP A 1 156 ? -3.810 1.658 11.317 1.00 90.88 156 TRP A O 1
ATOM 1230 N N . PHE A 1 157 ? -2.436 1.499 13.087 1.00 85.50 157 PHE A N 1
ATOM 1231 C CA . PHE A 1 157 ? -2.195 0.071 12.927 1.00 85.50 157 PHE A CA 1
ATOM 1232 C C . PHE A 1 157 ? -1.815 -0.582 14.254 1.00 85.50 157 PHE A C 1
ATOM 1234 O O . PHE A 1 157 ? -1.082 0.005 15.044 1.00 85.50 157 PHE A O 1
ATOM 1241 N N . GLY A 1 158 ? -2.263 -1.821 14.453 1.00 78.62 158 GLY A N 1
ATOM 1242 C CA . GLY A 1 158 ? -1.897 -2.625 15.616 1.00 78.62 158 GLY A CA 1
ATOM 1243 C C . GLY A 1 158 ? -2.593 -2.214 16.909 1.00 78.62 158 GLY A C 1
ATOM 1244 O O . GLY A 1 158 ? -3.276 -1.196 16.964 1.00 78.62 158 GLY A O 1
ATOM 1245 N N . GLY A 1 159 ? -2.468 -3.056 17.933 1.00 78.81 159 GLY A N 1
ATOM 1246 C CA . GLY A 1 159 ? -2.950 -2.783 19.283 1.00 78.81 159 GLY A CA 1
ATOM 1247 C C . GLY A 1 159 ? -1.810 -2.294 20.166 1.00 78.81 159 GLY A C 1
ATOM 1248 O O . GLY A 1 159 ? -0.652 -2.634 19.928 1.00 78.81 159 GLY A O 1
ATOM 1249 N N . ASP A 1 160 ? -2.134 -1.487 21.171 1.00 67.25 160 ASP A N 1
ATOM 1250 C CA . ASP A 1 160 ? -1.200 -1.209 22.259 1.00 67.25 160 ASP A CA 1
ATOM 1251 C C . ASP A 1 160 ? -1.073 -2.482 23.111 1.00 67.25 160 ASP A C 1
ATOM 1253 O O . ASP A 1 160 ? -1.915 -2.757 23.968 1.00 67.25 160 ASP A O 1
ATOM 1257 N N . ASP A 1 161 ? -0.064 -3.305 22.826 1.00 53.81 161 ASP A N 1
ATOM 1258 C CA . ASP A 1 161 ? 0.264 -4.502 23.609 1.00 53.81 161 ASP A CA 1
ATOM 1259 C C . ASP A 1 161 ? 1.015 -4.115 24.904 1.00 53.81 161 ASP A C 1
ATOM 1261 O O . ASP A 1 161 ? 2.017 -4.724 25.269 1.00 53.81 161 ASP A O 1
ATOM 1265 N N . GLU A 1 162 ? 0.537 -3.107 25.647 1.00 49.19 162 GLU A N 1
ATOM 1266 C CA . GLU A 1 162 ? 0.966 -2.861 27.038 1.00 49.19 162 GLU A CA 1
ATOM 1267 C C . GLU A 1 162 ? 0.249 -3.808 28.027 1.00 49.19 162 GLU A C 1
ATOM 1269 O O . GLU A 1 162 ? -0.144 -3.426 29.126 1.00 49.19 162 GLU A O 1
ATOM 1274 N N . GLU A 1 163 ? 0.098 -5.078 27.646 1.00 44.31 163 GLU A N 1
ATOM 1275 C CA . GLU A 1 163 ? -0.243 -6.187 28.547 1.00 44.31 163 GLU A CA 1
ATOM 1276 C C . GLU A 1 163 ? 0.762 -7.339 28.358 1.00 44.31 163 GLU A C 1
ATOM 1278 O O . GLU A 1 163 ? 0.392 -8.507 28.313 1.00 44.31 163 GLU A O 1
ATOM 1283 N N . ASP A 1 164 ? 2.062 -7.029 28.301 1.00 39.81 164 ASP A N 1
ATOM 1284 C CA . ASP A 1 164 ? 3.058 -7.920 28.910 1.00 39.81 164 ASP A CA 1
ATOM 1285 C C . ASP A 1 164 ? 3.006 -7.669 30.429 1.00 39.81 164 ASP A C 1
ATOM 1287 O O . ASP A 1 164 ? 3.899 -7.068 31.036 1.00 39.81 164 ASP A O 1
ATOM 1291 N N . GLU A 1 165 ? 1.902 -8.095 31.057 1.00 41.50 165 GLU A N 1
ATOM 1292 C CA . GLU A 1 165 ? 1.899 -8.373 32.487 1.00 41.50 165 GLU A CA 1
ATOM 1293 C C . GLU A 1 165 ? 2.968 -9.443 32.711 1.00 41.50 165 GLU A C 1
ATOM 1295 O O . GLU A 1 165 ? 2.794 -10.619 32.396 1.00 41.50 165 GLU A O 1
ATOM 1300 N N . THR A 1 166 ? 4.113 -9.018 33.239 1.00 38.34 166 THR A N 1
ATOM 1301 C CA . THR A 1 166 ? 5.037 -9.896 33.944 1.00 38.34 166 THR A CA 1
ATOM 1302 C C . THR A 1 166 ? 4.286 -10.533 35.114 1.00 38.34 166 THR A C 1
ATOM 1304 O O . THR A 1 166 ? 4.334 -10.032 36.238 1.00 38.34 166 THR A O 1
ATOM 1307 N N . GLU A 1 167 ? 3.554 -11.612 34.844 1.00 41.50 167 GLU A N 1
ATOM 1308 C CA . GLU A 1 167 ? 3.203 -12.600 35.850 1.00 41.50 167 GLU A CA 1
ATOM 1309 C C . GLU A 1 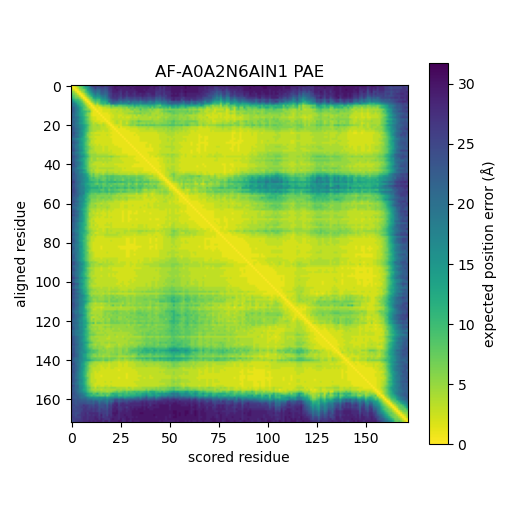167 ? 4.489 -13.295 36.330 1.00 41.50 167 GLU A C 1
ATOM 1311 O O . GLU A 1 167 ? 5.403 -13.573 35.555 1.00 41.50 167 GLU A O 1
ATOM 1316 N N . GLU A 1 168 ? 4.495 -13.592 37.631 1.00 44.50 168 GLU A N 1
ATOM 1317 C CA . GLU A 1 168 ? 5.464 -14.394 38.391 1.00 44.50 168 GLU A CA 1
ATOM 1318 C C . GLU A 1 168 ? 6.702 -13.666 38.951 1.00 44.50 168 GLU A C 1
ATOM 1320 O O . GLU A 1 168 ? 7.801 -13.706 38.412 1.00 44.50 168 GLU A O 1
ATOM 1325 N N . GLU A 1 169 ? 6.541 -13.086 40.147 1.00 41.00 169 GLU A N 1
ATOM 1326 C CA . GLU A 1 169 ? 7.050 -13.732 41.372 1.00 41.00 169 GLU A CA 1
ATOM 1327 C C . GLU A 1 169 ? 6.400 -13.095 42.622 1.00 41.00 169 GLU A C 1
ATOM 1329 O O . GLU A 1 169 ? 6.986 -12.280 43.334 1.00 41.00 169 GLU A O 1
ATOM 1334 N N . GLU A 1 170 ? 5.167 -13.514 42.940 1.00 44.69 170 GLU A N 1
ATOM 1335 C CA . GLU A 1 170 ? 4.824 -13.715 44.350 1.00 44.69 170 GLU A CA 1
ATOM 1336 C C . GLU A 1 170 ? 5.550 -14.987 44.803 1.00 44.69 170 GLU A C 1
ATOM 1338 O O . GLU A 1 170 ? 5.190 -16.107 44.446 1.00 44.69 170 GLU A O 1
ATOM 1343 N N . SER A 1 171 ? 6.594 -14.824 45.604 1.00 43.28 171 SER A N 1
ATOM 1344 C CA . SER A 1 171 ? 7.075 -15.868 46.503 1.00 43.28 171 SER A CA 1
ATOM 1345 C C . SER A 1 171 ? 7.314 -15.223 47.860 1.00 43.28 171 SER A C 1
ATOM 1347 O O . SER A 1 171 ? 8.265 -14.466 48.044 1.00 43.28 171 SER A O 1
ATOM 1349 N N . ASN A 1 172 ? 6.368 -15.488 48.764 1.00 39.25 172 ASN A N 1
ATOM 1350 C CA . ASN A 1 172 ? 6.485 -15.293 50.212 1.00 39.25 172 ASN A CA 1
ATOM 1351 C C . ASN A 1 172 ? 7.814 -15.810 50.777 1.00 39.25 172 ASN A C 1
ATOM 1353 O O . ASN A 1 172 ? 8.249 -16.905 50.350 1.00 39.25 172 ASN A O 1
#

Mean predicted aligned error: 8.28 Å

Sequence (172 aa):
MAKKDDGTMTHPANAVFALMDDRNFRYSIIKPALEADKAALCRLTTGKHQLRGFRNISRAPLSLLLPVISDEANVATELAEKVLRHWFAAQGELREAVGARLTELGYDIKDDAFDEEGLIQWASLKKEHADLQYDGKFLEELDSNAVMLMSLLLGWFGGDDEEDETEEEESN

Foldseek 3Di:
DDPPPPCPVQAQLLVLLVPQPDLVVLLVLQLQLCVVCVPVLQVQAPCPDDDPPDPGPSPDDSVVVSVRLSVRSNPRLVSSLSSLQSSLVVPVVLLVVLCVLCVVVPHDFDPFLADPVSGGAADEDAPVCQVCLVVCNSPVVDDSSSSQSSCVSRRYHHHPVPPPPPDDDPDD

Solvent-accessible surface area (backbone atoms only — not comparable to full-atom values): 10189 Å² total; per-residue (Å²): 134,81,80,82,82,78,71,71,79,66,51,51,44,16,47,54,53,66,69,51,77,52,64,70,58,51,39,63,44,42,46,61,32,46,74,74,41,39,61,62,54,55,66,50,48,89,68,81,78,73,58,86,96,50,97,49,73,67,74,56,56,66,85,70,43,46,62,50,52,57,59,39,18,53,76,26,51,73,38,20,39,54,28,51,53,45,37,59,71,68,38,55,69,61,48,50,55,53,44,52,53,40,42,76,76,73,44,83,70,46,95,56,55,47,53,99,87,66,43,52,68,73,41,63,32,57,50,77,57,24,51,28,40,77,71,31,57,67,51,70,92,52,60,40,69,60,53,48,52,47,36,39,38,32,24,41,47,53,45,61,75,88,72,77,70,84,75,84,80,92,71,133